Protein AF-A0A7X3IN34-F1 (afdb_monomer_lite)

Secondary structure (DSSP, 8-state):
-HHHHHHTTTSEEEEE-TT--PPPEEEEEE-TTS-EEETTEEE-GGGSSEEEE-S-PPPS--EEEEEEESS--TTTTSSEEEEEE-SSEEEEEPPSSS--EEEEEGGGEEEEEE--PPP--

pLDDT: mean 91.4, std 9.83, range [45.91, 98.06]

Structure (mmCIF, N/CA/C/O backbone):
data_AF-A0A7X3IN34-F1
#
_entry.id   AF-A0A7X3IN34-F1
#
loop_
_atom_site.group_PDB
_atom_site.id
_atom_site.type_symbol
_atom_site.label_atom_id
_atom_site.label_alt_id
_atom_site.label_comp_id
_atom_site.label_asym_id
_atom_site.label_entity_id
_atom_site.label_seq_id
_atom_site.pdbx_PDB_ins_code
_atom_site.Cartn_x
_atom_site.Cartn_y
_atom_site.Cartn_z
_atom_site.occupancy
_atom_site.B_iso_or_equiv
_atom_site.auth_seq_id
_atom_site.auth_comp_id
_atom_site.auth_asym_id
_atom_site.auth_atom_id
_atom_site.pdbx_PDB_model_num
ATOM 1 N N . MET A 1 1 ? -6.413 -6.038 2.809 1.00 92.44 1 MET A N 1
ATOM 2 C CA . MET A 1 1 ? -5.669 -4.790 2.923 1.00 92.44 1 MET A CA 1
ATOM 3 C C . MET A 1 1 ? -5.994 -4.188 4.266 1.00 92.44 1 MET A C 1
ATOM 5 O O . MET A 1 1 ? -5.069 -3.952 5.025 1.00 92.44 1 MET A O 1
ATOM 9 N N . GLN A 1 2 ? -7.278 -4.062 4.624 1.00 92.69 2 GLN A N 1
ATOM 10 C CA . GLN A 1 2 ? -7.718 -3.630 5.958 1.00 92.69 2 GLN A CA 1
ATOM 11 C C . GLN A 1 2 ? -7.013 -4.350 7.114 1.00 92.69 2 GLN A C 1
ATOM 13 O O . GLN A 1 2 ? -6.374 -3.700 7.934 1.00 92.69 2 GLN A O 1
ATOM 18 N N . GLN A 1 3 ? -7.072 -5.686 7.157 1.00 93.62 3 GLN A N 1
ATOM 19 C CA . GLN A 1 3 ? -6.432 -6.465 8.225 1.00 93.62 3 GLN A CA 1
ATOM 20 C C . GLN A 1 3 ? -4.924 -6.201 8.301 1.00 93.62 3 GLN A C 1
ATOM 22 O O . GLN A 1 3 ? -4.367 -6.072 9.388 1.00 93.62 3 GLN A O 1
ATOM 27 N N . ARG A 1 4 ? -4.266 -6.073 7.143 1.00 95.69 4 ARG A N 1
ATOM 28 C CA . ARG A 1 4 ? -2.838 -5.775 7.084 1.00 95.69 4 ARG A CA 1
ATOM 29 C C . ARG A 1 4 ? -2.534 -4.364 7.579 1.00 95.69 4 ARG A C 1
ATOM 31 O O . ARG A 1 4 ? -1.638 -4.203 8.392 1.00 95.69 4 ARG A O 1
ATOM 38 N N . LEU A 1 5 ? -3.300 -3.361 7.154 1.00 96.31 5 LEU A N 1
ATOM 39 C CA . LEU A 1 5 ? -3.163 -1.982 7.628 1.00 96.31 5 LEU A CA 1
ATOM 40 C C . LEU A 1 5 ? -3.431 -1.872 9.132 1.00 96.31 5 LEU A C 1
ATOM 42 O O . LEU A 1 5 ? -2.744 -1.118 9.809 1.00 96.31 5 LEU A O 1
ATOM 46 N N . ALA A 1 6 ? -4.358 -2.661 9.683 1.00 95.69 6 ALA A N 1
ATOM 47 C CA . ALA A 1 6 ? -4.625 -2.666 11.120 1.00 95.69 6 ALA A CA 1
ATOM 48 C C . ALA A 1 6 ? -3.377 -3.065 11.930 1.00 95.69 6 ALA A C 1
ATOM 50 O O . ALA A 1 6 ? -3.082 -2.432 12.942 1.00 95.69 6 ALA A O 1
ATOM 51 N N . GLN A 1 7 ? -2.592 -4.030 11.435 1.00 95.62 7 GLN A N 1
ATOM 52 C CA . GLN A 1 7 ? -1.304 -4.430 12.026 1.00 95.62 7 GLN A CA 1
ATOM 53 C C . GLN A 1 7 ? -0.217 -3.349 11.907 1.00 95.62 7 GLN A C 1
ATOM 55 O O . GLN A 1 7 ? 0.797 -3.421 12.594 1.00 95.62 7 GLN A O 1
ATOM 60 N N . LEU A 1 8 ? -0.411 -2.372 11.020 1.00 95.88 8 LEU A N 1
ATOM 61 C CA . LEU A 1 8 ? 0.530 -1.290 10.733 1.00 95.88 8 LEU A CA 1
ATOM 62 C C . LEU A 1 8 ? 0.104 0.038 11.377 1.00 95.88 8 LEU A C 1
ATOM 64 O O . LEU A 1 8 ? 0.762 1.056 11.173 1.00 95.88 8 LEU A O 1
ATOM 68 N N . THR A 1 9 ? -0.963 0.042 12.181 1.00 96.50 9 THR A N 1
ATOM 69 C CA . THR A 1 9 ? -1.394 1.222 12.944 1.00 96.50 9 THR A CA 1
ATOM 70 C C . THR A 1 9 ? -0.223 1.795 13.752 1.00 96.50 9 THR A C 1
ATOM 72 O O . THR A 1 9 ? 0.565 1.054 14.337 1.00 96.50 9 THR A O 1
ATOM 75 N N . GLY A 1 10 ? -0.085 3.120 13.752 1.00 95.81 10 GLY A N 1
ATOM 76 C CA . GLY A 1 10 ? 1.000 3.855 14.405 1.00 95.81 10 GLY A CA 1
ATOM 77 C C . GLY A 1 10 ? 2.231 4.115 13.529 1.00 95.81 10 GLY A C 1
ATOM 78 O O . GLY A 1 10 ? 2.998 5.028 13.853 1.00 95.81 10 GLY A O 1
ATOM 79 N N . HIS A 1 11 ? 2.401 3.386 12.418 1.00 95.94 11 HIS A N 1
ATOM 80 C CA . HIS A 1 11 ? 3.500 3.613 11.474 1.00 95.94 11 HIS A CA 1
ATOM 81 C C . HIS A 1 11 ? 3.265 4.872 10.635 1.00 95.94 11 HIS A C 1
ATOM 83 O O . HIS A 1 11 ? 2.125 5.288 10.403 1.00 95.94 11 HIS A O 1
ATOM 89 N N . LEU A 1 12 ? 4.361 5.464 10.161 1.00 95.94 12 LEU A N 1
ATOM 90 C CA . LEU A 1 12 ? 4.324 6.513 9.151 1.00 95.94 12 LEU A CA 1
ATOM 91 C C . LEU A 1 12 ? 3.952 5.895 7.798 1.00 95.94 12 LEU A C 1
ATOM 93 O O . LEU A 1 12 ? 4.520 4.875 7.395 1.00 95.94 12 LEU A O 1
ATOM 97 N N . VAL A 1 13 ? 3.000 6.509 7.105 1.00 96.56 13 VAL A N 1
ATOM 98 C CA . VAL A 1 13 ? 2.500 6.070 5.807 1.00 96.56 13 VAL A CA 1
ATOM 99 C C . VAL A 1 13 ? 2.426 7.224 4.816 1.00 96.56 13 VAL A C 1
ATOM 101 O O . VAL A 1 13 ? 2.084 8.343 5.173 1.00 96.56 13 VAL A O 1
ATOM 104 N N . GLU A 1 14 ? 2.722 6.944 3.557 1.00 95.69 14 GLU A N 1
ATOM 105 C CA . GLU A 1 14 ? 2.494 7.841 2.425 1.00 95.69 14 GLU A CA 1
ATOM 106 C C . GLU A 1 14 ? 1.319 7.287 1.616 1.00 95.69 14 GLU A C 1
ATOM 108 O O . GLU A 1 14 ? 1.294 6.110 1.230 1.00 95.69 14 GLU A O 1
ATOM 113 N N . ILE A 1 15 ? 0.314 8.139 1.424 1.00 96.50 15 ILE A N 1
ATOM 114 C CA . ILE A 1 15 ? -0.923 7.823 0.717 1.00 96.50 15 ILE A CA 1
ATOM 115 C C . ILE A 1 15 ? -0.775 8.286 -0.727 1.00 96.50 15 ILE A C 1
ATOM 117 O O . ILE A 1 15 ? -0.769 9.480 -1.002 1.00 96.50 15 ILE A O 1
ATOM 121 N N . ASN A 1 16 ? -0.676 7.331 -1.651 1.00 94.25 16 ASN A N 1
ATOM 122 C CA . ASN A 1 16 ? -0.539 7.621 -3.071 1.00 94.25 16 ASN A CA 1
ATOM 123 C C . ASN A 1 16 ? -1.873 7.384 -3.780 1.00 94.25 16 ASN A C 1
ATOM 125 O O . ASN A 1 16 ? -2.435 6.282 -3.752 1.00 94.25 16 ASN A O 1
ATOM 129 N N . GLY A 1 17 ? -2.362 8.410 -4.460 1.00 91.56 17 GLY A N 1
ATOM 130 C CA . GLY A 1 17 ? -3.577 8.383 -5.261 1.00 91.56 17 GLY A CA 1
ATOM 131 C C . GLY A 1 17 ? -3.498 9.428 -6.361 1.00 91.56 17 GLY A C 1
ATOM 132 O O . GLY A 1 17 ? -2.613 10.279 -6.370 1.00 91.56 17 GLY A O 1
ATOM 133 N N . GLU A 1 18 ? -4.417 9.346 -7.311 1.00 86.38 18 GLU A N 1
ATOM 134 C CA . GLU A 1 18 ? -4.470 10.303 -8.408 1.00 86.38 18 GLU A CA 1
ATOM 135 C C . GLU A 1 18 ? -4.780 11.708 -7.873 1.00 86.38 18 GLU A C 1
ATOM 137 O O . GLU A 1 18 ? -5.743 11.893 -7.132 1.00 86.38 18 GLU A O 1
ATOM 142 N N . GLY A 1 19 ? -3.922 12.680 -8.195 1.00 80.44 19 GLY A N 1
ATOM 143 C CA . GLY A 1 19 ? -4.056 14.060 -7.721 1.00 80.44 19 GLY A CA 1
ATOM 144 C C . GLY A 1 19 ? -3.733 14.282 -6.237 1.00 80.44 19 GLY A C 1
ATOM 145 O O . GLY A 1 19 ? -3.925 15.392 -5.749 1.00 80.44 19 GLY A O 1
ATOM 146 N N . LEU A 1 20 ? -3.238 13.270 -5.513 1.00 81.75 20 LEU A N 1
ATOM 147 C CA . LEU A 1 20 ? -2.835 13.418 -4.112 1.00 81.75 20 LEU A CA 1
ATOM 148 C C . LEU A 1 20 ? -1.364 13.847 -4.025 1.00 81.75 20 LEU A C 1
ATOM 150 O O . LEU A 1 20 ? -0.478 13.144 -4.502 1.00 81.75 20 LEU A O 1
ATOM 154 N N . GLY A 1 21 ? -1.118 14.994 -3.392 1.00 74.69 21 GLY A N 1
ATOM 155 C CA . GLY A 1 21 ? 0.213 15.515 -3.052 1.00 74.69 21 GLY A CA 1
ATOM 156 C C . GLY A 1 21 ? 0.401 15.623 -1.540 1.00 74.69 21 GLY A C 1
ATOM 157 O O . GLY A 1 21 ? 0.815 16.666 -1.048 1.00 74.69 21 GLY A O 1
ATOM 158 N N . LEU A 1 22 ? -0.014 14.588 -0.803 1.00 84.25 22 LEU A N 1
ATOM 159 C CA . LEU A 1 22 ? -0.011 14.590 0.659 1.00 84.25 22 LEU A CA 1
ATOM 160 C C . LEU A 1 22 ? 1.363 14.208 1.206 1.00 84.25 22 LEU A C 1
ATOM 162 O O . LEU A 1 22 ? 1.960 13.216 0.784 1.00 84.25 22 LEU A O 1
ATOM 166 N N . GLU A 1 23 ? 1.813 14.951 2.211 1.00 88.25 23 GLU A N 1
ATOM 167 C CA . GLU A 1 23 ? 2.988 14.580 2.991 1.00 88.25 23 GLU A CA 1
ATOM 168 C C . GLU A 1 23 ? 2.745 13.276 3.775 1.00 88.25 23 GLU A C 1
ATOM 170 O O . GLU A 1 23 ? 1.614 13.002 4.199 1.00 88.25 23 GLU A O 1
ATOM 175 N N . PRO A 1 24 ? 3.790 12.468 4.035 1.00 92.69 24 PRO A N 1
ATOM 176 C CA . PRO A 1 24 ? 3.665 11.271 4.855 1.00 92.69 24 PRO A CA 1
ATOM 177 C C . PRO A 1 24 ? 3.053 11.553 6.235 1.00 92.69 24 PRO A C 1
ATOM 179 O O . PRO A 1 24 ? 3.408 12.498 6.939 1.00 92.69 24 PRO A O 1
ATOM 182 N N . GLY A 1 25 ? 2.138 10.690 6.664 1.00 95.19 25 GLY A N 1
ATOM 183 C CA . GLY A 1 25 ? 1.346 10.840 7.877 1.00 95.19 25 GLY A CA 1
ATOM 184 C C . GLY A 1 25 ? 1.266 9.569 8.703 1.00 95.19 25 GLY A C 1
ATOM 185 O O . GLY A 1 25 ? 1.435 8.472 8.191 1.00 95.19 25 GLY A O 1
ATOM 186 N N . ARG A 1 26 ? 1.002 9.671 10.008 1.00 96.62 26 ARG A N 1
ATOM 187 C CA . ARG A 1 26 ? 0.809 8.465 10.831 1.00 96.62 26 ARG A CA 1
ATOM 188 C C . ARG A 1 26 ? -0.529 7.806 10.509 1.00 96.62 26 ARG A C 1
ATOM 190 O O . ARG A 1 26 ? -1.558 8.482 10.509 1.00 96.62 26 ARG A O 1
ATOM 197 N N . LEU A 1 27 ? -0.524 6.487 10.324 1.00 97.25 27 LEU A N 1
ATOM 198 C CA . LEU A 1 27 ? -1.744 5.685 10.272 1.00 97.25 27 LEU A CA 1
ATOM 199 C C . LEU A 1 27 ? -2.368 5.630 11.670 1.00 97.25 27 LEU A C 1
ATOM 201 O O . LEU A 1 27 ? -1.918 4.881 12.535 1.00 97.25 27 LEU A O 1
ATOM 205 N N . GLN A 1 28 ? -3.391 6.448 11.898 1.00 97.25 28 GLN A N 1
ATOM 206 C CA . GLN A 1 28 ? -4.012 6.632 13.211 1.00 97.25 28 GLN A CA 1
ATOM 207 C C . GLN A 1 28 ? -5.027 5.535 13.526 1.00 97.25 28 GLN A C 1
ATOM 209 O O . GLN A 1 28 ? -5.116 5.077 14.666 1.00 97.25 28 GLN A O 1
ATOM 214 N N . ARG A 1 29 ? -5.822 5.126 12.531 1.00 97.06 29 ARG A N 1
ATOM 215 C CA . ARG A 1 29 ? -6.916 4.171 12.734 1.00 97.06 29 ARG A CA 1
ATOM 216 C C . ARG A 1 29 ? -7.252 3.413 11.459 1.00 97.06 29 ARG A C 1
ATOM 218 O O . ARG A 1 29 ? -7.177 3.960 10.363 1.00 97.06 29 ARG A O 1
ATOM 225 N N . VAL A 1 30 ? -7.710 2.176 11.622 1.00 96.38 30 VAL A N 1
ATOM 226 C CA . VAL A 1 30 ? -8.375 1.395 10.574 1.00 96.38 30 VAL A CA 1
ATOM 227 C C . VAL A 1 30 ? -9.796 1.098 11.037 1.00 96.38 30 VAL A C 1
ATOM 229 O O . VAL A 1 30 ? -10.003 0.488 12.086 1.00 96.38 30 VAL A O 1
ATOM 232 N N . PHE A 1 31 ? -10.787 1.568 10.287 1.00 95.12 31 PHE A N 1
ATOM 233 C CA . PHE A 1 31 ? -12.199 1.382 10.610 1.00 95.12 31 PHE A CA 1
ATOM 234 C C . PHE A 1 31 ? -12.723 0.090 10.001 1.00 95.12 31 PHE A C 1
ATOM 236 O O . PHE A 1 31 ? -12.370 -0.251 8.880 1.00 95.12 31 PHE A O 1
ATOM 243 N N . LYS A 1 32 ? -13.675 -0.564 10.674 1.00 86.25 32 LYS A N 1
ATOM 244 C CA . LYS A 1 32 ? -14.326 -1.792 10.178 1.00 86.25 32 LYS A CA 1
ATOM 245 C C . LYS A 1 32 ? -15.059 -1.624 8.834 1.00 86.25 32 LYS A C 1
ATOM 247 O O . LYS A 1 32 ? -15.353 -2.614 8.182 1.00 86.25 32 LYS A O 1
ATOM 252 N N . ARG A 1 33 ? -15.396 -0.390 8.438 1.00 86.06 33 ARG A N 1
ATOM 253 C CA . ARG A 1 33 ? -16.165 -0.062 7.221 1.00 86.06 33 ARG A CA 1
ATOM 254 C C . ARG A 1 33 ? -15.284 0.484 6.089 1.00 86.06 33 ARG A C 1
ATOM 256 O O . ARG A 1 33 ? -15.643 1.473 5.469 1.00 86.06 33 ARG A O 1
ATOM 263 N N . ASN A 1 34 ? -14.133 -0.134 5.829 1.00 87.25 34 ASN A N 1
ATOM 264 C CA . ASN A 1 34 ? -13.271 0.170 4.672 1.00 87.25 34 ASN A CA 1
ATOM 265 C C . ASN A 1 34 ? -12.532 1.521 4.670 1.00 87.25 34 ASN A C 1
ATOM 267 O O . ASN A 1 34 ? -11.906 1.843 3.667 1.00 87.25 34 ASN A O 1
ATOM 271 N N . PHE A 1 35 ? -12.514 2.268 5.776 1.00 96.56 35 PHE A N 1
ATOM 272 C CA . PHE A 1 35 ? -11.734 3.508 5.887 1.00 96.56 35 PHE A CA 1
ATOM 273 C C . PHE A 1 35 ? -10.461 3.328 6.714 1.00 96.56 35 PHE A C 1
ATOM 275 O O . PHE A 1 35 ? -10.415 2.522 7.648 1.00 96.56 35 PHE A O 1
ATOM 282 N N . ILE A 1 36 ? -9.449 4.132 6.408 1.00 97.12 36 ILE A N 1
ATOM 283 C CA . ILE A 1 36 ? -8.297 4.395 7.272 1.00 97.12 36 ILE A CA 1
ATOM 284 C C . ILE A 1 36 ? -8.215 5.880 7.588 1.00 97.12 36 ILE A C 1
ATOM 286 O O . ILE A 1 36 ? -8.650 6.697 6.784 1.00 97.12 36 ILE A O 1
ATOM 290 N N . GLN A 1 37 ? -7.650 6.211 8.745 1.00 97.44 37 GLN A N 1
ATOM 291 C CA . GLN A 1 37 ? -7.379 7.584 9.144 1.00 97.44 37 GLN A CA 1
ATOM 292 C C . GLN A 1 37 ? -5.886 7.875 9.083 1.00 97.44 37 GLN A C 1
ATOM 294 O O . GLN A 1 37 ? -5.099 7.174 9.732 1.00 97.44 37 GLN A O 1
ATOM 299 N N . VAL A 1 38 ? -5.510 8.914 8.346 1.00 96.62 38 VAL A N 1
ATOM 300 C CA . VAL A 1 38 ? -4.132 9.407 8.245 1.00 96.62 38 VAL A CA 1
ATOM 301 C C . VAL A 1 38 ? -4.176 10.927 8.350 1.00 96.62 38 VAL A C 1
ATOM 303 O O . VAL A 1 38 ? -4.920 11.561 7.616 1.00 96.62 38 VAL A O 1
ATOM 306 N N . GLN A 1 39 ? -3.427 11.502 9.296 1.00 91.69 39 GLN A N 1
ATOM 307 C CA . GLN A 1 39 ? -3.433 12.951 9.590 1.00 91.69 39 GLN A CA 1
ATOM 308 C C . GLN A 1 39 ? -4.837 13.562 9.799 1.00 91.69 39 GLN A C 1
ATOM 310 O O . GLN A 1 39 ? -5.093 14.704 9.448 1.00 91.69 39 GLN A O 1
ATOM 315 N N . GLY A 1 40 ? -5.767 12.819 10.399 1.00 92.50 40 GLY A N 1
ATOM 316 C CA . GLY A 1 40 ? -7.135 13.290 10.625 1.00 92.50 40 GLY A CA 1
ATOM 317 C C . GLY A 1 40 ? -8.084 13.081 9.442 1.00 92.50 40 GLY A C 1
ATOM 318 O O . GLY A 1 40 ? -9.290 13.009 9.671 1.00 92.50 40 GLY A O 1
ATOM 319 N N . GLU A 1 41 ? -7.570 12.873 8.230 1.00 94.31 41 GLU A N 1
ATOM 320 C CA . GLU A 1 41 ? -8.356 12.607 7.023 1.00 94.31 41 GLU A CA 1
ATOM 321 C C . GLU A 1 41 ? -8.688 11.119 6.856 1.00 94.31 41 GLU A C 1
ATOM 323 O O . GLU A 1 41 ? -7.971 10.237 7.341 1.00 94.31 41 GLU A O 1
ATOM 328 N N . LEU A 1 42 ? -9.798 10.835 6.167 1.00 95.50 42 LEU A N 1
ATOM 329 C CA . LEU A 1 42 ? -10.285 9.481 5.913 1.00 95.50 42 LEU A CA 1
ATOM 330 C C . LEU A 1 42 ? -10.047 9.071 4.462 1.00 95.50 42 LEU A C 1
ATOM 332 O O . LEU A 1 42 ? -10.497 9.739 3.537 1.00 95.50 42 LEU A O 1
ATOM 336 N N . PHE A 1 43 ? -9.435 7.905 4.274 1.00 95.62 43 PHE A N 1
ATOM 337 C CA . PHE A 1 43 ? -9.157 7.336 2.956 1.00 95.62 43 PHE A CA 1
ATOM 338 C C . PHE A 1 43 ? -9.766 5.947 2.824 1.00 95.62 43 PHE A C 1
ATOM 340 O O . PHE A 1 43 ? -9.810 5.186 3.793 1.00 95.62 43 PHE A O 1
ATOM 347 N N . VAL A 1 44 ? -10.186 5.588 1.612 1.00 95.38 44 VAL A N 1
ATOM 348 C CA . VAL A 1 44 ? -10.616 4.227 1.269 1.00 95.38 44 VAL A CA 1
ATOM 349 C C . VAL A 1 44 ? -9.423 3.494 0.651 1.00 95.38 44 VAL A C 1
ATOM 351 O O . VAL A 1 44 ? -9.070 3.784 -0.488 1.00 95.38 44 VAL A O 1
ATOM 354 N N . PRO A 1 45 ? -8.777 2.527 1.334 1.00 95.31 45 PRO A N 1
ATOM 355 C CA . PRO A 1 45 ? -7.526 1.944 0.850 1.00 95.31 45 PRO A CA 1
ATOM 356 C C . PRO A 1 45 ? -7.604 1.348 -0.555 1.00 95.31 45 PRO A C 1
ATOM 358 O O . PRO A 1 45 ? -6.659 1.476 -1.321 1.00 95.31 45 PRO A O 1
ATOM 361 N N . LEU A 1 46 ? -8.737 0.732 -0.906 1.00 94.94 46 LEU A N 1
ATOM 362 C CA . LEU A 1 46 ? -8.927 0.071 -2.200 1.00 94.94 46 LEU A CA 1
ATOM 363 C C . LEU A 1 46 ? -9.154 1.042 -3.373 1.00 94.94 46 LEU A C 1
ATOM 365 O O . LEU A 1 46 ? -9.086 0.618 -4.526 1.00 94.94 46 LEU A O 1
ATOM 369 N N . SER A 1 47 ? -9.431 2.326 -3.117 1.00 93.88 47 SER A N 1
ATOM 370 C CA . SER A 1 47 ? -9.522 3.336 -4.181 1.00 93.88 47 SER A CA 1
ATOM 371 C C . SER A 1 47 ? -8.172 3.991 -4.488 1.00 93.88 47 SER A C 1
ATOM 373 O O . SER A 1 47 ? -8.005 4.549 -5.573 1.00 93.88 47 SER A O 1
ATOM 375 N N . LEU A 1 48 ? -7.210 3.899 -3.566 1.00 95.81 48 LEU A N 1
ATOM 376 C CA . LEU A 1 48 ? -5.867 4.464 -3.699 1.00 95.81 48 LEU A CA 1
ATOM 377 C C . LEU A 1 48 ? -5.032 3.718 -4.746 1.00 95.81 48 LEU A C 1
ATOM 379 O O . LEU A 1 48 ? -5.337 2.585 -5.113 1.00 95.81 48 LEU A O 1
ATOM 383 N N . GLN A 1 49 ? -3.952 4.343 -5.214 1.00 96.31 49 GLN A N 1
ATOM 384 C CA . GLN A 1 49 ? -2.956 3.670 -6.050 1.00 96.31 49 GLN A CA 1
ATOM 385 C C . GLN A 1 49 ? -2.065 2.776 -5.187 1.00 96.31 49 GLN A C 1
ATOM 387 O O . GLN A 1 49 ? -1.925 1.586 -5.470 1.00 96.31 49 GLN A O 1
ATOM 392 N N . THR A 1 50 ? -1.492 3.331 -4.112 1.00 96.62 50 THR A N 1
ATOM 393 C CA . THR A 1 50 ? -0.721 2.566 -3.123 1.00 96.62 50 THR A CA 1
ATOM 394 C C . THR A 1 50 ? -0.805 3.185 -1.729 1.00 96.62 50 THR A C 1
ATOM 396 O O . THR A 1 50 ? -1.082 4.373 -1.570 1.00 96.62 50 THR A O 1
ATOM 399 N N . VAL A 1 51 ? -0.506 2.379 -0.712 1.00 97.19 51 VAL A N 1
ATOM 400 C CA . VAL A 1 51 ? -0.151 2.864 0.628 1.00 97.19 51 VAL A CA 1
ATOM 401 C C . VAL A 1 51 ? 1.270 2.415 0.920 1.00 97.19 51 VAL A C 1
ATOM 403 O O . VAL A 1 51 ? 1.538 1.214 1.026 1.00 97.19 51 VAL A O 1
ATOM 406 N N . ARG A 1 52 ? 2.193 3.365 1.042 1.00 96.06 52 ARG A N 1
ATOM 407 C CA . ARG A 1 52 ? 3.577 3.088 1.424 1.00 96.06 52 ARG A CA 1
ATOM 408 C C . ARG A 1 52 ? 3.727 3.248 2.929 1.00 96.06 52 ARG A C 1
ATOM 410 O O . ARG A 1 52 ? 3.184 4.174 3.502 1.00 96.06 52 ARG A O 1
ATOM 417 N N . VAL A 1 53 ? 4.443 2.337 3.571 1.00 96.31 53 VAL A N 1
ATOM 418 C CA . VAL A 1 53 ? 4.607 2.243 5.023 1.00 96.31 53 VAL A CA 1
ATOM 419 C C . VAL A 1 53 ? 6.094 2.248 5.342 1.00 96.31 53 VAL A C 1
ATOM 421 O O . VAL A 1 53 ? 6.849 1.413 4.828 1.00 96.31 53 VAL A O 1
ATOM 424 N N . PHE A 1 54 ? 6.508 3.199 6.171 1.00 94.00 54 PHE A N 1
ATOM 425 C CA . PHE A 1 54 ? 7.892 3.413 6.584 1.00 94.00 54 PHE A CA 1
ATOM 426 C C . PHE A 1 54 ? 8.175 2.787 7.953 1.00 94.00 54 PHE A C 1
ATOM 428 O O . PHE A 1 54 ? 7.281 2.234 8.596 1.00 94.00 54 PHE A O 1
ATOM 435 N N . ASP A 1 55 ? 9.443 2.848 8.365 1.00 86.56 55 ASP A N 1
ATOM 436 C CA . ASP A 1 55 ? 9.940 2.405 9.676 1.00 86.56 55 ASP A CA 1
ATOM 437 C C . ASP A 1 55 ? 9.563 0.967 10.045 1.00 86.56 55 ASP A C 1
ATOM 439 O O . ASP A 1 55 ? 9.417 0.602 11.210 1.00 86.56 55 ASP A O 1
ATOM 443 N N . ILE A 1 56 ? 9.428 0.119 9.027 1.00 89.38 56 ILE A N 1
ATOM 444 C CA . ILE A 1 56 ? 9.077 -1.284 9.183 1.00 89.38 56 ILE A CA 1
ATOM 445 C C . ILE A 1 56 ? 10.292 -2.169 8.932 1.00 89.38 56 ILE A C 1
ATOM 447 O O . ILE A 1 56 ? 11.104 -1.935 8.033 1.00 89.38 56 ILE A O 1
ATOM 451 N N . LYS A 1 57 ? 10.405 -3.239 9.720 1.00 89.56 57 LYS A N 1
ATOM 452 C CA . LYS A 1 57 ? 11.483 -4.216 9.562 1.00 89.56 57 LYS A CA 1
ATOM 453 C C . LYS A 1 57 ? 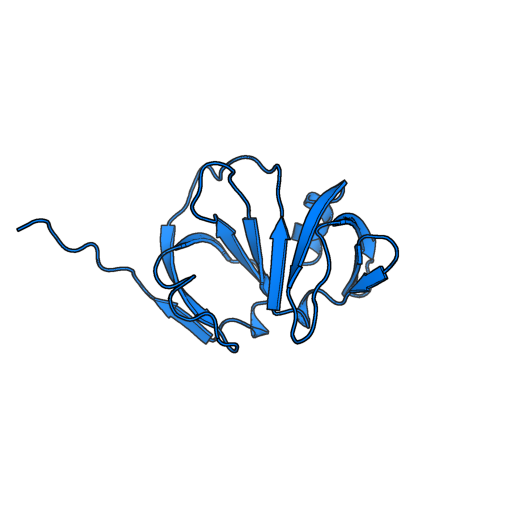11.491 -4.813 8.136 1.00 89.56 57 LYS A C 1
ATOM 455 O O . LYS A 1 57 ? 10.427 -5.038 7.537 1.00 89.56 57 LYS A O 1
ATOM 460 N N . PRO A 1 58 ? 12.683 -5.105 7.578 1.00 87.69 58 PRO A N 1
ATOM 461 C CA . PRO A 1 58 ? 12.815 -5.898 6.359 1.00 87.69 58 PRO A CA 1
ATOM 462 C C . PRO A 1 58 ? 12.064 -7.232 6.455 1.00 87.69 58 PRO A C 1
ATOM 464 O O . PRO A 1 58 ? 11.881 -7.777 7.540 1.00 87.69 58 PRO A O 1
ATOM 467 N N . ALA A 1 59 ? 11.631 -7.761 5.311 1.00 91.06 59 ALA A N 1
ATOM 468 C CA . ALA A 1 59 ? 10.876 -9.002 5.268 1.00 91.06 59 ALA A CA 1
ATOM 469 C C . ALA A 1 59 ? 11.898 -10.116 5.206 1.00 91.06 59 ALA A C 1
ATOM 471 O O . ALA A 1 59 ? 12.863 -10.022 4.444 1.00 91.06 59 ALA A O 1
ATOM 472 N N . SER A 1 60 ? 11.669 -11.156 5.995 1.00 88.06 60 SER A N 1
ATOM 473 C CA . SER A 1 60 ? 12.530 -12.332 6.021 1.00 88.06 60 SER A CA 1
ATOM 474 C C . SER A 1 60 ? 12.525 -13.065 4.680 1.00 88.06 60 SER A C 1
ATOM 476 O O . SER A 1 60 ? 13.574 -13.509 4.227 1.00 88.06 60 SER A O 1
ATOM 478 N N . CYS A 1 61 ? 11.368 -13.141 4.015 1.00 91.31 61 CYS A N 1
ATOM 479 C CA . CYS A 1 61 ? 11.213 -13.799 2.723 1.00 91.31 61 CYS A CA 1
ATOM 480 C C . CYS A 1 61 ? 10.704 -12.818 1.663 1.00 91.31 61 CYS A C 1
ATOM 482 O O . CYS A 1 61 ? 9.741 -12.083 1.894 1.00 91.31 61 CYS A O 1
ATOM 484 N N . THR A 1 62 ? 11.360 -12.802 0.498 1.00 94.88 62 THR A N 1
ATOM 485 C CA . THR A 1 62 ? 10.926 -12.008 -0.657 1.00 94.88 62 THR A CA 1
ATOM 486 C C . THR A 1 62 ? 11.277 -12.680 -1.978 1.00 94.88 62 THR A C 1
ATOM 488 O O . THR A 1 62 ? 12.346 -13.280 -2.085 1.00 94.88 62 THR A O 1
ATOM 491 N N . VAL A 1 63 ? 10.459 -12.465 -3.009 1.00 94.88 63 VAL A N 1
ATOM 492 C CA . VAL A 1 63 ? 10.716 -12.918 -4.389 1.00 94.88 63 VAL A CA 1
ATOM 493 C C . VAL A 1 63 ? 10.869 -11.714 -5.314 1.00 94.88 63 VAL A C 1
ATOM 495 O O . VAL A 1 63 ? 10.120 -10.744 -5.215 1.00 94.88 63 VAL A O 1
ATOM 498 N N . ARG A 1 64 ? 11.846 -11.737 -6.225 1.00 95.38 64 ARG A N 1
ATOM 499 C CA . ARG A 1 64 ? 12.053 -10.637 -7.176 1.00 95.38 64 ARG A CA 1
ATOM 500 C C . ARG A 1 64 ? 11.094 -10.765 -8.362 1.00 95.38 64 ARG A C 1
ATOM 502 O O . ARG A 1 64 ? 11.181 -11.726 -9.118 1.00 95.38 64 ARG A O 1
ATOM 509 N N . VAL A 1 65 ? 10.222 -9.776 -8.539 1.00 96.31 65 VAL A N 1
ATOM 510 C CA . VAL A 1 65 ? 9.178 -9.749 -9.580 1.00 96.31 65 VAL A CA 1
ATOM 511 C C . VAL A 1 65 ? 9.079 -8.369 -10.222 1.00 96.31 65 VAL A C 1
ATOM 513 O O . VAL A 1 65 ? 9.595 -7.394 -9.679 1.00 96.31 65 VAL A O 1
ATOM 516 N N . GLY A 1 66 ? 8.427 -8.276 -11.371 1.00 96.56 66 GLY A N 1
ATOM 517 C CA . GLY A 1 66 ? 7.927 -7.022 -11.914 1.00 96.56 66 GLY A CA 1
ATOM 518 C C . GLY A 1 66 ? 6.410 -6.939 -11.764 1.00 96.56 66 GLY A C 1
ATOM 519 O O . GLY A 1 66 ? 5.734 -7.969 -11.768 1.00 96.56 66 GLY A O 1
ATOM 520 N N . LEU A 1 67 ? 5.882 -5.726 -11.615 1.00 97.12 67 LEU A N 1
ATOM 521 C CA . LEU A 1 67 ? 4.444 -5.469 -11.507 1.00 97.12 67 LEU A CA 1
ATOM 522 C C . LEU A 1 67 ? 3.936 -4.715 -12.738 1.00 97.12 67 LEU A C 1
ATOM 524 O O . LEU A 1 67 ? 4.603 -3.799 -13.220 1.00 97.12 67 LEU A O 1
ATOM 528 N N . ARG A 1 68 ? 2.747 -5.089 -13.214 1.00 96.56 68 ARG A N 1
ATOM 529 C CA . ARG A 1 68 ? 1.916 -4.288 -14.119 1.00 96.56 68 ARG A CA 1
ATOM 530 C C . ARG A 1 68 ? 0.786 -3.676 -13.304 1.00 96.56 68 ARG A C 1
ATOM 532 O O . ARG A 1 68 ? 0.115 -4.391 -12.559 1.00 96.56 68 ARG A O 1
ATOM 539 N N . THR A 1 69 ? 0.613 -2.370 -13.419 1.00 96.88 69 THR A N 1
ATOM 540 C CA . THR A 1 69 ? -0.346 -1.587 -12.640 1.00 96.88 69 THR A CA 1
ATOM 541 C C . THR A 1 69 ? -1.337 -0.908 -13.567 1.00 96.88 69 THR A C 1
ATOM 543 O O . THR A 1 69 ? -0.972 -0.503 -14.664 1.00 96.88 69 THR A O 1
ATOM 546 N N . THR A 1 70 ? -2.560 -0.685 -13.090 1.00 96.56 70 THR A N 1
ATOM 547 C CA . THR A 1 70 ? -3.613 0.019 -13.852 1.00 96.56 70 THR A CA 1
ATOM 548 C C . THR A 1 70 ? -3.354 1.528 -13.987 1.00 96.56 70 THR A C 1
ATOM 550 O O . THR A 1 70 ? -4.193 2.271 -14.482 1.00 96.56 70 THR A O 1
ATOM 553 N N . PHE A 1 71 ? -2.241 2.012 -13.441 1.00 94.44 71 PHE A N 1
ATOM 554 C CA . PHE A 1 71 ? -1.810 3.403 -13.451 1.00 94.44 71 PHE A CA 1
ATOM 555 C C . PHE A 1 71 ? -0.339 3.465 -13.860 1.00 94.44 71 PHE A C 1
ATOM 557 O O . PHE A 1 71 ? 0.404 2.497 -13.680 1.00 94.44 71 PHE A O 1
ATOM 564 N N . SER A 1 72 ? 0.093 4.595 -14.419 1.00 91.25 72 SER A N 1
ATOM 565 C CA . SER A 1 72 ? 1.461 4.728 -14.918 1.00 91.25 72 SER A CA 1
ATOM 566 C C . SER A 1 72 ? 2.467 4.792 -13.772 1.00 91.25 72 SER A C 1
ATOM 568 O O . SER A 1 72 ? 2.374 5.638 -12.887 1.00 91.25 72 SER A O 1
ATOM 570 N N . THR A 1 73 ? 3.461 3.907 -13.811 1.00 87.56 73 THR A N 1
ATOM 571 C CA . THR A 1 73 ? 4.575 3.877 -12.845 1.00 87.56 73 THR A CA 1
ATOM 572 C C . THR A 1 73 ? 5.942 3.928 -13.525 1.00 87.56 73 THR A C 1
ATOM 574 O O . THR A 1 73 ? 6.974 3.735 -12.876 1.00 87.56 73 THR A O 1
ATOM 577 N N . GLY A 1 74 ? 5.965 4.090 -14.853 1.00 88.25 74 GLY A N 1
ATOM 578 C CA . GLY A 1 74 ? 7.158 3.877 -15.669 1.00 88.25 74 GLY A CA 1
ATOM 579 C C . GLY A 1 74 ? 7.831 2.542 -15.331 1.00 88.25 74 GLY A C 1
ATOM 580 O O . GLY A 1 74 ? 7.181 1.502 -15.225 1.00 88.25 74 GLY A O 1
ATOM 581 N N . SER A 1 75 ? 9.140 2.575 -15.086 1.00 87.12 75 SER A N 1
ATOM 582 C CA . SER A 1 75 ? 9.926 1.399 -14.701 1.00 87.12 75 SER A CA 1
ATOM 583 C C . SER A 1 75 ? 10.068 1.192 -13.187 1.00 87.12 75 SER A C 1
ATOM 585 O O . SER A 1 75 ? 10.828 0.302 -12.786 1.00 87.12 75 SER A O 1
ATOM 587 N N . ALA A 1 76 ? 9.379 1.970 -12.339 1.00 88.44 76 ALA A N 1
ATOM 588 C CA . ALA A 1 76 ? 9.580 1.964 -10.883 1.00 88.44 76 ALA A CA 1
ATOM 589 C C . ALA A 1 76 ? 9.410 0.564 -10.262 1.00 88.44 76 ALA A C 1
ATOM 591 O O . ALA A 1 76 ? 10.205 0.150 -9.412 1.00 88.44 76 ALA A O 1
ATOM 592 N N . PHE A 1 77 ? 8.438 -0.206 -10.762 1.00 93.44 77 PHE A N 1
ATOM 593 C CA . PHE A 1 77 ? 8.117 -1.551 -10.275 1.00 93.44 77 PHE A CA 1
ATOM 594 C C . PHE A 1 77 ? 8.486 -2.674 -11.254 1.00 93.44 77 PHE A C 1
ATOM 596 O O . PHE A 1 77 ? 8.057 -3.810 -11.080 1.00 93.44 77 PHE A O 1
ATOM 603 N N . SER A 1 78 ? 9.349 -2.399 -12.240 1.00 93.19 78 SER A N 1
ATOM 604 C CA . SER A 1 78 ? 9.867 -3.405 -13.193 1.00 93.19 78 SER A CA 1
ATOM 605 C C . SER A 1 78 ? 10.708 -4.510 -12.539 1.00 93.19 78 SER A C 1
ATOM 607 O O . SER A 1 78 ? 10.919 -5.577 -13.106 1.00 93.19 78 SER A O 1
ATOM 609 N N . SER A 1 79 ? 11.219 -4.246 -11.338 1.00 94.00 79 SER A N 1
ATOM 610 C CA . SER A 1 79 ? 11.981 -5.196 -10.541 1.00 94.00 79 SER A CA 1
ATOM 611 C C . SER A 1 79 ? 11.851 -4.801 -9.077 1.00 94.00 79 SER A C 1
ATOM 613 O O . SER A 1 79 ? 12.636 -3.987 -8.600 1.00 94.00 79 SER A O 1
ATOM 615 N N . ILE A 1 80 ? 10.929 -5.403 -8.350 1.00 95.00 80 ILE A N 1
ATOM 616 C CA . ILE A 1 80 ? 10.650 -5.160 -6.937 1.00 95.00 80 ILE A CA 1
ATOM 617 C C . ILE A 1 80 ? 10.678 -6.484 -6.162 1.00 95.00 80 ILE A C 1
ATOM 619 O O . ILE A 1 80 ? 10.763 -7.559 -6.755 1.00 95.00 80 ILE A O 1
ATOM 623 N N . ARG A 1 81 ? 10.679 -6.423 -4.831 1.00 95.62 81 ARG A N 1
ATOM 624 C CA . ARG A 1 81 ? 10.651 -7.607 -3.966 1.00 95.62 8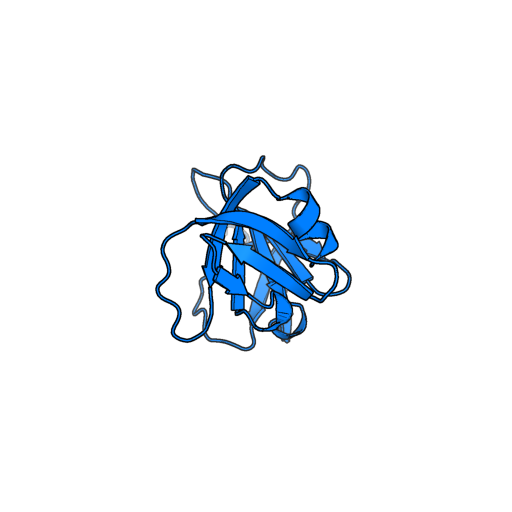1 ARG A CA 1
ATOM 625 C C . ARG A 1 81 ? 9.224 -7.848 -3.480 1.00 95.62 81 ARG A C 1
ATOM 627 O O . ARG A 1 81 ? 8.773 -7.129 -2.597 1.00 95.62 81 ARG A O 1
ATOM 634 N N . LEU A 1 82 ? 8.529 -8.832 -4.040 1.00 97.12 82 LEU A N 1
ATOM 635 C CA . LEU A 1 82 ? 7.239 -9.306 -3.539 1.00 97.12 82 LEU A CA 1
ATOM 636 C C . LEU A 1 82 ? 7.421 -9.936 -2.160 1.00 97.12 82 LEU A C 1
ATOM 638 O O . LEU A 1 82 ? 8.334 -10.737 -1.969 1.00 97.12 82 LEU A O 1
ATOM 642 N N . VAL A 1 83 ? 6.565 -9.551 -1.220 1.00 97.06 83 VAL A N 1
ATOM 643 C CA . VAL A 1 83 ? 6.572 -10.027 0.170 1.00 97.06 83 VAL A CA 1
ATOM 644 C C . VAL A 1 83 ? 5.455 -11.032 0.371 1.00 97.06 83 VAL A C 1
ATOM 646 O O . VAL A 1 83 ? 5.699 -12.139 0.832 1.00 97.06 83 VAL A O 1
ATOM 649 N N . GLN A 1 84 ? 4.233 -10.641 0.011 1.00 96.75 84 GLN A N 1
ATOM 650 C CA . GLN A 1 84 ? 3.055 -11.490 0.103 1.00 96.75 84 GLN A CA 1
ATOM 651 C C . GLN A 1 84 ? 1.960 -11.006 -0.844 1.00 96.75 84 GLN A C 1
ATOM 653 O O . GLN A 1 84 ? 1.929 -9.842 -1.255 1.00 96.75 84 GLN A O 1
ATOM 658 N N . ILE A 1 85 ? 1.045 -11.920 -1.137 1.00 97.12 85 ILE A N 1
ATOM 659 C CA . ILE A 1 85 ? -0.224 -11.657 -1.803 1.00 97.12 85 ILE A CA 1
ATOM 660 C C . ILE A 1 85 ? -1.298 -11.932 -0.754 1.00 97.12 85 ILE A C 1
ATOM 662 O O . ILE A 1 85 ? -1.385 -13.044 -0.236 1.00 97.12 85 ILE A O 1
ATOM 666 N N . GLY A 1 86 ? -2.054 -10.903 -0.389 1.00 95.94 86 GLY A N 1
ATOM 667 C CA . GLY A 1 86 ? -3.235 -11.040 0.454 1.00 95.94 86 GLY A CA 1
ATOM 668 C C . GLY A 1 86 ? -4.504 -11.173 -0.384 1.00 95.94 86 GLY A C 1
ATOM 669 O O . GLY A 1 86 ? -4.461 -11.170 -1.610 1.00 95.94 86 GLY A O 1
ATOM 670 N N . THR A 1 87 ? -5.653 -11.238 0.286 1.00 94.50 87 THR A N 1
ATOM 671 C CA . THR A 1 87 ? -6.965 -11.437 -0.358 1.00 94.50 87 THR A CA 1
ATOM 672 C C . THR A 1 87 ? -7.333 -10.340 -1.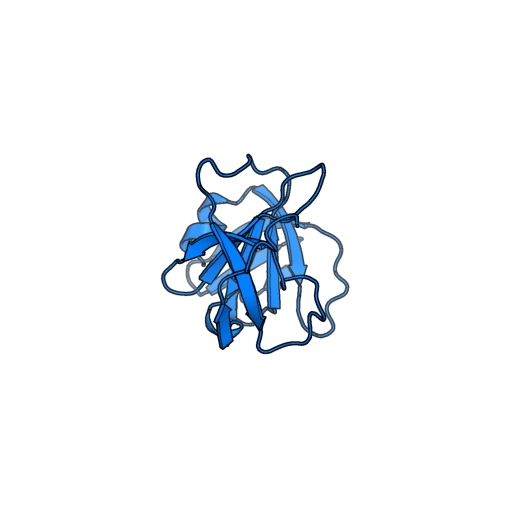367 1.00 94.50 87 THR A C 1
ATOM 674 O O . THR A 1 87 ? -7.987 -10.593 -2.367 1.00 94.50 87 THR A O 1
ATOM 677 N N . ASP A 1 88 ? -6.922 -9.109 -1.090 1.00 95.56 88 ASP A N 1
ATOM 678 C CA . ASP A 1 88 ? -7.351 -7.865 -1.745 1.00 95.56 88 ASP A CA 1
ATOM 679 C C . ASP A 1 88 ? -6.179 -6.875 -1.903 1.00 95.56 88 ASP A C 1
ATOM 681 O O . ASP A 1 88 ? -6.380 -5.694 -2.190 1.00 95.56 88 ASP A O 1
ATOM 685 N N . PHE A 1 89 ? -4.940 -7.332 -1.699 1.00 97.88 89 PHE A N 1
ATOM 686 C CA . PHE A 1 89 ? -3.735 -6.523 -1.884 1.00 97.88 89 PHE A CA 1
ATOM 687 C C . PHE A 1 89 ? -2.516 -7.378 -2.216 1.00 97.88 89 PHE A C 1
ATOM 689 O O . PHE A 1 89 ? -2.467 -8.562 -1.890 1.00 97.88 89 PHE A O 1
ATOM 696 N N . ILE A 1 90 ? -1.482 -6.744 -2.756 1.00 98.06 90 ILE A N 1
ATOM 697 C CA . ILE A 1 90 ? -0.117 -7.271 -2.713 1.00 98.06 90 ILE A CA 1
ATOM 698 C C . ILE A 1 90 ? 0.765 -6.346 -1.883 1.00 98.06 90 ILE A C 1
ATOM 700 O O . ILE A 1 90 ? 0.555 -5.134 -1.841 1.00 98.06 90 ILE A O 1
ATOM 704 N N . GLU A 1 91 ? 1.767 -6.914 -1.225 1.00 97.94 91 GLU A N 1
ATOM 705 C CA . GLU A 1 91 ? 2.768 -6.159 -0.477 1.00 97.94 91 GLU A CA 1
ATOM 706 C C . GLU A 1 91 ? 4.144 -6.393 -1.081 1.00 97.94 91 GLU A C 1
ATOM 708 O O . GLU A 1 91 ? 4.577 -7.532 -1.281 1.00 97.94 91 GLU A O 1
ATOM 713 N N . VAL A 1 92 ? 4.850 -5.301 -1.350 1.00 97.00 92 VAL A N 1
ATOM 714 C CA . VAL A 1 92 ? 6.210 -5.330 -1.887 1.00 97.00 92 VAL A CA 1
ATOM 715 C C . VAL A 1 92 ? 7.162 -4.523 -1.013 1.00 97.00 92 VAL A C 1
ATOM 717 O O . VAL A 1 92 ? 6.756 -3.599 -0.313 1.00 97.00 92 VAL A O 1
ATOM 720 N N . GLN A 1 93 ? 8.448 -4.862 -1.041 1.00 95.38 93 GLN A N 1
ATOM 721 C CA . GLN A 1 93 ? 9.506 -4.070 -0.420 1.00 95.38 93 GLN A CA 1
ATOM 722 C C . GLN A 1 93 ? 10.097 -3.096 -1.428 1.00 95.38 93 GLN A C 1
ATOM 724 O O . GLN A 1 93 ? 10.549 -3.522 -2.497 1.00 95.38 93 GLN A O 1
ATOM 729 N N . SER A 1 94 ? 10.193 -1.821 -1.053 1.00 88.50 94 SER A N 1
ATOM 730 C CA . SER A 1 94 ? 10.972 -0.849 -1.818 1.00 88.50 94 SER A CA 1
ATOM 731 C C . SER A 1 94 ? 12.459 -1.214 -1.838 1.00 88.50 94 SER A C 1
ATOM 733 O O . SER A 1 94 ? 12.996 -1.836 -0.916 1.00 88.50 94 SER A O 1
ATOM 735 N N . LYS A 1 95 ? 13.151 -0.773 -2.889 1.00 78.12 95 LYS A N 1
ATOM 736 C CA . LYS A 1 95 ? 14.617 -0.696 -2.897 1.00 78.12 95 LYS A CA 1
ATOM 737 C C . LYS A 1 95 ? 15.055 0.508 -2.053 1.00 78.12 95 LYS A C 1
ATOM 739 O O . LYS A 1 95 ? 14.342 1.507 -2.031 1.00 78.12 95 LYS A O 1
ATOM 744 N N . GLY A 1 96 ? 16.214 0.435 -1.401 1.00 70.81 96 GLY A N 1
ATOM 745 C CA . GLY A 1 96 ? 16.829 1.588 -0.732 1.00 70.81 96 GLY A CA 1
ATOM 746 C C . GLY A 1 96 ? 17.416 1.290 0.647 1.00 70.81 96 GLY A C 1
ATOM 747 O O . GLY A 1 96 ? 17.250 0.194 1.179 1.00 70.81 96 GLY A O 1
ATOM 748 N N . LYS A 1 97 ? 18.109 2.295 1.204 1.00 65.94 97 LYS A N 1
ATOM 749 C CA . LYS A 1 97 ? 18.764 2.255 2.525 1.00 65.94 97 LYS A CA 1
ATOM 750 C C . LYS A 1 97 ? 17.755 2.133 3.673 1.00 65.94 97 LYS A C 1
ATOM 752 O O . LYS A 1 97 ? 18.043 1.471 4.662 1.00 65.94 97 LYS A O 1
ATOM 757 N N . PHE A 1 98 ? 16.569 2.720 3.503 1.00 76.75 98 PHE A N 1
ATOM 758 C CA . PHE A 1 98 ? 15.459 2.613 4.444 1.00 76.75 98 PHE A CA 1
ATOM 759 C C . PHE A 1 98 ? 14.385 1.686 3.861 1.00 76.75 98 PHE A C 1
ATOM 761 O O . PHE A 1 98 ? 13.766 2.028 2.846 1.00 76.75 98 PHE A O 1
ATOM 768 N N . PRO A 1 99 ? 14.198 0.484 4.432 1.00 81.19 99 PRO A N 1
ATOM 769 C CA . PRO A 1 99 ? 13.193 -0.448 3.951 1.00 81.19 99 PRO A CA 1
ATOM 770 C C . PRO A 1 99 ? 11.799 0.137 4.196 1.00 81.19 99 PRO A C 1
ATOM 772 O O . PRO A 1 99 ? 11.447 0.499 5.313 1.00 81.19 99 PRO A O 1
ATOM 775 N N . SER A 1 100 ? 10.991 0.198 3.141 1.00 93.75 100 SER A N 1
ATOM 776 C CA . SER A 1 100 ? 9.563 0.502 3.243 1.00 93.75 100 SER A CA 1
ATOM 777 C C . SER A 1 100 ? 8.755 -0.603 2.576 1.00 93.75 100 SER A C 1
ATOM 779 O O . SER A 1 100 ? 9.254 -1.309 1.686 1.00 93.75 100 SER A O 1
ATOM 781 N N . ARG A 1 101 ? 7.510 -0.768 3.017 1.00 96.12 101 ARG A N 1
ATOM 782 C CA . ARG A 1 101 ? 6.530 -1.646 2.374 1.00 96.12 101 ARG A CA 1
ATOM 783 C C . ARG A 1 101 ? 5.581 -0.822 1.547 1.00 96.12 101 ARG A C 1
ATOM 785 O O . ARG A 1 101 ? 5.172 0.242 1.979 1.00 96.12 101 ARG A O 1
ATOM 792 N N . ILE A 1 102 ? 5.210 -1.321 0.384 1.00 96.69 102 ILE A N 1
ATOM 793 C CA . ILE A 1 102 ? 4.192 -0.699 -0.450 1.00 96.69 102 ILE A CA 1
ATOM 794 C C . ILE A 1 102 ? 3.072 -1.715 -0.590 1.00 96.69 102 ILE A C 1
ATOM 796 O O . ILE A 1 102 ? 3.303 -2.831 -1.063 1.00 96.69 102 ILE A O 1
ATOM 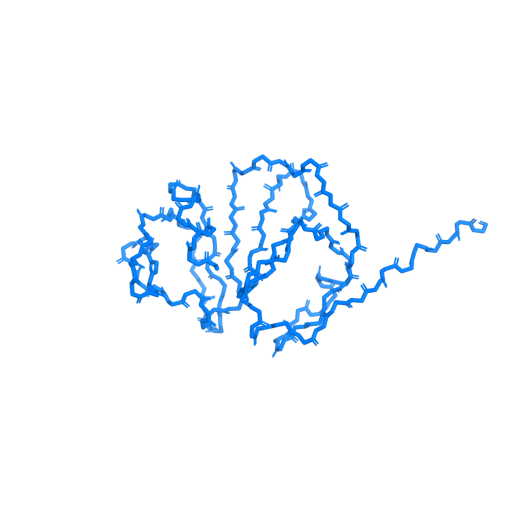800 N N . LEU A 1 103 ? 1.885 -1.340 -0.130 1.00 98.06 103 LEU A N 1
ATOM 801 C CA . LEU A 1 103 ? 0.669 -2.110 -0.304 1.00 98.06 103 LEU A CA 1
ATOM 802 C C . LEU A 1 103 ? -0.050 -1.578 -1.540 1.00 98.06 103 LEU A C 1
ATOM 804 O O . LEU A 1 103 ? -0.428 -0.407 -1.589 1.00 98.06 103 LEU A O 1
ATOM 808 N N . PHE A 1 104 ? -0.250 -2.451 -2.517 1.00 98.00 104 PHE A N 1
ATOM 809 C CA . PHE A 1 104 ? -1.075 -2.176 -3.684 1.00 98.00 104 PHE A CA 1
ATOM 810 C C . PHE A 1 104 ? -2.419 -2.866 -3.493 1.00 98.00 104 PHE A C 1
ATOM 812 O O . PHE A 1 104 ? -2.428 -4.080 -3.270 1.00 98.00 104 PHE A O 1
ATOM 819 N N . PRO A 1 105 ? -3.544 -2.152 -3.611 1.00 97.62 105 PRO A N 1
ATOM 820 C CA . PRO A 1 105 ? -4.840 -2.790 -3.778 1.00 97.62 105 PRO A CA 1
ATOM 821 C C . PRO A 1 105 ? -4.828 -3.720 -4.995 1.00 97.62 105 PRO A C 1
ATOM 823 O O . PRO A 1 105 ? -4.257 -3.383 -6.035 1.00 97.62 105 PRO A O 1
ATOM 826 N N . LEU A 1 106 ? -5.446 -4.897 -4.889 1.00 96.69 106 LEU A N 1
ATOM 827 C CA . LEU A 1 106 ? -5.379 -5.889 -5.969 1.00 96.69 106 LEU A CA 1
ATOM 828 C C . LEU A 1 106 ? -6.064 -5.396 -7.256 1.00 96.69 106 LEU A C 1
ATOM 830 O O . LEU A 1 106 ? -5.598 -5.694 -8.347 1.00 96.69 106 LEU A O 1
ATOM 834 N N . ASN A 1 107 ? -7.092 -4.550 -7.133 1.00 96.25 107 ASN A N 1
ATOM 835 C CA . ASN A 1 107 ? -7.751 -3.868 -8.256 1.00 96.25 107 ASN A CA 1
ATOM 836 C C . ASN A 1 107 ? -6.871 -2.813 -8.958 1.00 96.25 107 ASN A C 1
ATOM 838 O O . ASN A 1 107 ? -7.324 -2.207 -9.926 1.00 96.25 107 ASN A O 1
ATOM 842 N N . LYS A 1 108 ? -5.646 -2.563 -8.480 1.00 97.31 108 LYS A N 1
ATOM 843 C CA . LYS A 1 108 ? -4.647 -1.711 -9.142 1.00 97.31 108 LYS A CA 1
ATOM 844 C C . LYS A 1 108 ? -3.514 -2.508 -9.788 1.00 97.31 108 LYS A C 1
ATOM 846 O O . LYS A 1 108 ? -2.591 -1.906 -10.339 1.00 97.31 108 LYS A O 1
ATOM 851 N N . ILE A 1 109 ? -3.573 -3.838 -9.729 1.00 97.38 109 ILE A N 1
ATOM 852 C CA . ILE A 1 109 ? -2.591 -4.749 -10.317 1.00 97.38 109 ILE A CA 1
ATOM 853 C C . ILE A 1 109 ? -3.217 -5.465 -11.510 1.00 97.38 109 ILE A C 1
ATOM 855 O O . ILE A 1 109 ? -4.226 -6.147 -11.379 1.00 97.38 10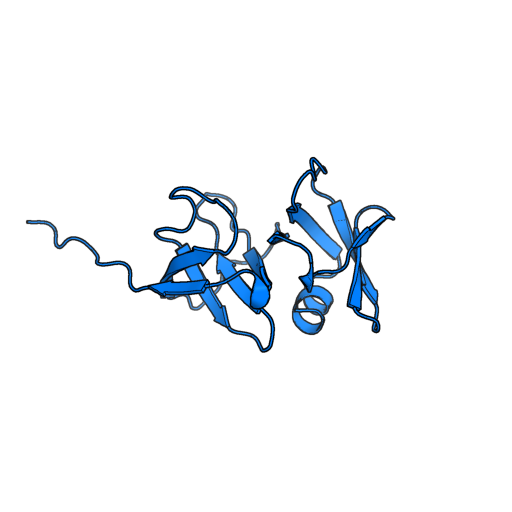9 ILE A O 1
ATOM 859 N N . GLU A 1 110 ? -2.574 -5.352 -12.667 1.00 97.31 110 GLU A N 1
ATOM 860 C CA . GLU A 1 110 ? -2.955 -6.079 -13.884 1.00 97.31 110 GLU A CA 1
ATOM 861 C C . GLU A 1 110 ? -2.215 -7.414 -14.001 1.00 97.31 110 GLU A C 1
ATOM 863 O O . GLU A 1 110 ? -2.694 -8.357 -14.624 1.00 97.31 110 GLU A O 1
ATOM 868 N N . GLY A 1 111 ? -1.021 -7.510 -13.413 1.00 96.69 111 GLY A N 1
ATOM 869 C CA . GLY A 1 111 ? -0.247 -8.740 -13.448 1.00 96.69 111 GLY A CA 1
ATOM 870 C C . GLY A 1 111 ? 1.091 -8.650 -12.732 1.00 96.69 111 GLY A C 1
ATOM 871 O O . GLY A 1 111 ? 1.624 -7.572 -12.464 1.00 96.69 111 GLY A O 1
ATOM 872 N N . ILE A 1 112 ? 1.656 -9.821 -12.454 1.00 97.12 112 ILE A N 1
ATOM 873 C CA . ILE A 1 112 ? 2.987 -9.996 -11.875 1.00 97.12 112 ILE A CA 1
ATOM 874 C C . ILE A 1 112 ? 3.806 -10.813 -12.873 1.00 97.12 112 ILE A C 1
ATOM 876 O O . ILE A 1 112 ? 3.343 -11.849 -13.344 1.00 97.12 112 ILE A O 1
ATOM 880 N N . PHE A 1 113 ? 5.011 -10.357 -13.216 1.00 95.75 113 PHE A N 1
ATOM 881 C CA . PHE A 1 113 ? 5.877 -11.038 -14.180 1.00 95.75 113 PHE A CA 1
ATOM 882 C C . PHE A 1 113 ? 7.252 -11.374 -13.588 1.00 95.75 113 PHE A C 1
ATOM 884 O O . PHE A 1 113 ? 7.754 -10.652 -12.720 1.00 95.75 113 PHE A O 1
ATOM 891 N N . PRO A 1 114 ? 7.894 -12.466 -14.038 1.00 95.25 114 PRO A N 1
ATOM 892 C CA . PRO A 1 114 ? 9.221 -12.831 -13.563 1.00 95.25 114 PRO A CA 1
ATOM 893 C C . PRO A 1 114 ? 10.274 -11.832 -14.057 1.00 95.25 114 PRO A C 1
ATOM 895 O O . PRO A 1 114 ? 10.292 -11.448 -15.228 1.00 95.25 114 PRO A O 1
ATOM 898 N N . VAL A 1 115 ? 11.206 -11.451 -13.181 1.00 92.00 115 VAL A N 1
ATOM 899 C CA . VAL A 1 115 ? 12.387 -10.674 -13.585 1.00 92.00 115 VAL A CA 1
ATOM 900 C C . VAL A 1 115 ? 13.463 -11.651 -14.030 1.00 92.00 115 VAL A C 1
ATOM 902 O O . VAL A 1 115 ? 14.024 -12.373 -13.208 1.00 92.00 115 VAL A O 1
ATOM 905 N N . ARG A 1 116 ? 13.788 -11.659 -15.325 1.00 81.50 116 ARG A N 1
ATOM 906 C CA . ARG A 1 116 ? 14.946 -12.410 -15.821 1.00 81.50 116 ARG A CA 1
ATOM 907 C C . ARG A 1 116 ? 16.218 -11.734 -15.308 1.00 81.50 116 ARG A C 1
ATOM 909 O O . ARG A 1 116 ? 16.506 -10.592 -15.666 1.00 81.50 116 ARG A O 1
ATOM 916 N N . LEU A 1 117 ? 16.973 -12.421 -14.455 1.00 65.62 117 LEU A N 1
ATOM 917 C CA . LEU A 1 117 ? 18.343 -12.021 -14.150 1.00 65.62 117 LEU A CA 1
ATOM 918 C C . LEU A 1 117 ? 19.151 -12.244 -15.430 1.00 65.62 117 LEU A C 1
ATOM 920 O O . LEU A 1 117 ? 19.227 -13.374 -15.905 1.00 65.62 117 LEU A O 1
ATOM 924 N N . LYS A 1 118 ? 19.715 -11.185 -16.022 1.00 57.91 118 LYS A N 1
ATOM 925 C CA . LYS A 1 118 ? 20.723 -11.376 -17.069 1.00 57.91 118 LYS A CA 1
ATOM 926 C C . LYS A 1 118 ? 21.868 -12.167 -16.434 1.00 57.91 118 LYS A C 1
ATOM 928 O O . LYS A 1 118 ? 22.468 -11.690 -15.468 1.00 57.91 118 LYS A O 1
ATOM 933 N N . SER A 1 119 ? 22.128 -13.372 -16.934 1.00 48.41 119 SER A N 1
ATOM 934 C CA . SER A 1 119 ? 23.378 -14.081 -16.676 1.00 48.41 119 SER A CA 1
ATOM 935 C C . SER A 1 119 ? 24.514 -13.143 -17.074 1.00 48.41 119 SER A C 1
ATOM 937 O O . SER A 1 119 ? 24.485 -12.578 -18.168 1.00 48.41 119 SER A O 1
ATOM 939 N N . LYS A 1 120 ? 25.466 -12.902 -16.166 1.00 50.25 120 LYS A N 1
ATOM 940 C CA . LYS A 1 120 ? 26.706 -12.218 -16.537 1.00 50.25 120 LYS A CA 1
ATOM 941 C C . LYS A 1 120 ? 27.388 -13.106 -17.582 1.00 50.25 120 LYS A C 1
ATOM 943 O O . LYS A 1 120 ? 27.684 -14.254 -17.266 1.00 50.25 120 LYS A O 1
ATOM 948 N N . SER A 1 121 ? 27.501 -12.599 -18.808 1.00 45.91 121 SER A N 1
ATOM 949 C CA . SER A 1 121 ? 28.358 -13.168 -19.849 1.00 45.91 121 SER A CA 1
ATOM 950 C C . SER A 1 121 ? 29.795 -12.748 -19.598 1.00 45.91 121 SER A C 1
ATOM 952 O O . SER A 1 121 ? 29.970 -11.631 -19.054 1.00 45.91 121 SER A O 1
#

Sequence (121 aa):
MQQRLAQLTGHLVEINGEGLGLEPGRLQRVFKRNFIQVQGELFVPLSLQTVRVFDIKPASCTVRVGLRTTFSTGSAFSSIRLVQIGTDFIEVQSKGKFPSRILFPLNKIEGIFPVRLKSKS

Radius of gyration: 14.49 Å; chain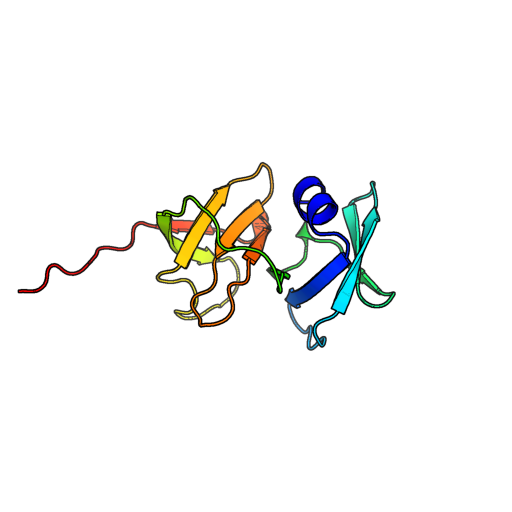s: 1; bounding box: 44×30×34 Å

Organism: NCBI:txid2691084

Foldseek 3Di:
DLVVVQVQQQFWKDFAAVPDPDDIFGFHDRDPPQWTDTPNDIDRCLRTQKIKTFPDDDAPDWAWKAFDFPDDPDCQRRTWTWRDDDPFWTWTWHDDPTTMIIIGGPNGTPDIGHDDDPDDD